Protein AF-A0A6P0YLD3-F1 (afdb_monomer_lite)

Structure (mmCIF, N/CA/C/O backbone):
data_AF-A0A6P0YLD3-F1
#
_entry.id   AF-A0A6P0YLD3-F1
#
loop_
_atom_site.group_PDB
_atom_site.id
_atom_site.type_symbol
_atom_site.label_atom_id
_atom_site.label_alt_id
_atom_site.label_comp_id
_atom_site.label_asym_id
_atom_site.label_entity_id
_atom_site.label_seq_id
_atom_site.pdbx_PDB_ins_code
_atom_site.Cartn_x
_atom_site.Cartn_y
_atom_site.Cartn_z
_atom_site.occupancy
_atom_site.B_iso_or_equiv
_atom_site.auth_seq_id
_atom_site.auth_comp_id
_atom_site.auth_asym_id
_atom_site.auth_atom_id
_atom_site.pdbx_PDB_model_num
ATOM 1 N N . MET A 1 1 ? 8.789 10.448 -23.632 1.00 69.50 1 MET A N 1
ATOM 2 C CA . MET A 1 1 ? 8.460 9.557 -22.503 1.00 69.50 1 MET A CA 1
ATOM 3 C C . MET A 1 1 ? 8.539 8.131 -23.010 1.00 69.50 1 MET A C 1
ATOM 5 O O . MET A 1 1 ? 7.791 7.794 -23.919 1.00 69.50 1 MET A O 1
ATOM 9 N N . ASN A 1 2 ? 9.485 7.336 -22.518 1.00 92.75 2 ASN A N 1
ATOM 10 C CA . ASN A 1 2 ? 9.538 5.906 -22.829 1.00 92.75 2 ASN A CA 1
ATOM 11 C C . ASN A 1 2 ? 8.489 5.158 -21.978 1.00 92.75 2 ASN A C 1
ATOM 13 O O . ASN A 1 2 ? 8.153 5.609 -20.885 1.00 92.75 2 ASN A O 1
ATOM 17 N N . VAL A 1 3 ? 7.992 4.019 -22.463 1.00 93.50 3 VAL A N 1
ATOM 18 C CA . VAL A 1 3 ? 7.112 3.105 -21.714 1.00 93.50 3 VAL A CA 1
ATOM 19 C C . VAL A 1 3 ? 7.733 2.712 -20.368 1.00 93.50 3 VAL A C 1
ATOM 21 O O . VAL A 1 3 ? 7.028 2.673 -19.366 1.00 93.50 3 VAL A O 1
ATOM 24 N N . VAL A 1 4 ? 9.055 2.510 -20.319 1.00 94.38 4 VAL A N 1
ATOM 25 C CA . VAL A 1 4 ? 9.779 2.197 -19.072 1.00 94.38 4 VAL A CA 1
ATOM 26 C C . VAL A 1 4 ? 9.689 3.351 -18.070 1.00 94.38 4 VAL A C 1
ATOM 28 O O . VAL A 1 4 ? 9.304 3.146 -16.926 1.00 94.38 4 VAL A O 1
ATOM 31 N N . GLN A 1 5 ? 9.943 4.580 -18.523 1.00 92.94 5 GLN A N 1
ATOM 32 C CA . GLN A 1 5 ? 9.859 5.773 -17.673 1.00 92.94 5 GLN A CA 1
ATOM 33 C C . GLN A 1 5 ? 8.430 6.011 -17.170 1.00 92.94 5 GLN A C 1
ATOM 35 O O . GLN A 1 5 ? 8.228 6.431 -16.036 1.00 92.94 5 GLN A O 1
ATOM 40 N N . LEU A 1 6 ? 7.424 5.725 -18.004 1.00 94.31 6 LEU A N 1
ATOM 41 C CA . LEU A 1 6 ? 6.024 5.809 -17.600 1.00 94.31 6 LEU A CA 1
ATOM 42 C C . LEU A 1 6 ? 5.691 4.781 -16.505 1.00 94.31 6 LEU A C 1
ATOM 44 O O . LEU A 1 6 ? 5.030 5.131 -15.529 1.00 94.31 6 LEU A O 1
ATOM 48 N N . ALA A 1 7 ? 6.172 3.543 -16.639 1.00 94.38 7 ALA A N 1
ATOM 49 C CA . ALA A 1 7 ? 5.974 2.495 -15.640 1.00 94.38 7 ALA A CA 1
ATOM 50 C C . ALA A 1 7 ? 6.658 2.828 -14.302 1.00 94.38 7 ALA A C 1
ATOM 52 O O . ALA A 1 7 ? 6.046 2.657 -13.250 1.00 94.38 7 ALA A O 1
ATOM 53 N N . GLU A 1 8 ? 7.881 3.367 -14.329 1.00 93.88 8 GLU A N 1
ATOM 54 C CA . GLU A 1 8 ? 8.607 3.806 -13.126 1.00 93.88 8 GLU A CA 1
ATOM 55 C C . GLU A 1 8 ? 7.860 4.913 -12.373 1.00 93.88 8 GLU A C 1
ATOM 57 O O . GLU A 1 8 ? 7.725 4.855 -11.151 1.00 93.88 8 GLU A O 1
ATOM 62 N N . ILE A 1 9 ? 7.315 5.896 -13.098 1.00 95.25 9 ILE A N 1
ATOM 63 C CA . ILE A 1 9 ? 6.521 6.979 -12.504 1.00 95.25 9 ILE A CA 1
ATOM 64 C C . ILE A 1 9 ? 5.263 6.420 -11.826 1.00 95.25 9 ILE A C 1
ATOM 66 O O . ILE A 1 9 ? 4.978 6.772 -10.681 1.00 95.25 9 ILE A O 1
ATOM 70 N N . ILE A 1 10 ? 4.529 5.526 -12.498 1.00 94.00 10 ILE A N 1
ATOM 71 C CA . ILE A 1 10 ? 3.330 4.887 -11.929 1.00 94.00 10 ILE A CA 1
ATOM 72 C C . ILE A 1 10 ? 3.695 4.075 -10.681 1.00 94.00 10 ILE A C 1
ATOM 74 O O . ILE A 1 10 ? 2.981 4.136 -9.679 1.00 94.00 10 ILE A O 1
ATOM 78 N N . TRP A 1 11 ? 4.820 3.360 -10.712 1.00 93.69 11 TRP A N 1
ATOM 79 C CA . TRP A 1 11 ? 5.282 2.544 -9.593 1.00 93.69 11 TRP A CA 1
ATOM 80 C C . TRP A 1 11 ? 5.632 3.391 -8.363 1.00 93.69 11 TRP A C 1
ATOM 82 O O . TRP A 1 11 ? 5.158 3.104 -7.265 1.00 93.69 11 TRP A O 1
ATOM 92 N N . ILE A 1 12 ? 6.380 4.486 -8.545 1.00 95.38 12 ILE A N 1
ATOM 93 C CA . ILE A 1 12 ? 6.749 5.399 -7.450 1.00 95.38 12 ILE A CA 1
ATOM 94 C C . ILE A 1 12 ? 5.505 6.064 -6.850 1.00 95.38 12 ILE A C 1
ATOM 96 O O . ILE A 1 12 ? 5.362 6.115 -5.628 1.00 95.38 12 ILE A O 1
ATOM 100 N N . ILE A 1 13 ? 4.582 6.539 -7.693 1.00 95.25 13 ILE A N 1
ATOM 101 C CA . ILE A 1 13 ? 3.319 7.133 -7.232 1.00 95.25 13 ILE A CA 1
ATOM 102 C C . ILE A 1 13 ? 2.504 6.106 -6.440 1.00 95.25 13 ILE A C 1
ATOM 104 O O . ILE A 1 13 ? 1.941 6.442 -5.397 1.00 95.25 13 ILE A O 1
ATOM 108 N N . SER A 1 14 ? 2.484 4.850 -6.891 1.00 90.75 14 SER A N 1
ATOM 109 C CA . SER A 1 14 ? 1.767 3.775 -6.206 1.00 90.75 14 SER A CA 1
ATOM 110 C C . SER A 1 14 ? 2.373 3.465 -4.838 1.00 90.75 14 SER A C 1
ATOM 112 O O . SER A 1 14 ? 1.651 3.404 -3.844 1.00 90.75 14 SER A O 1
ATOM 114 N N . ALA A 1 15 ? 3.703 3.370 -4.755 1.00 91.44 15 ALA A N 1
ATOM 115 C CA . ALA A 1 15 ? 4.413 3.136 -3.501 1.00 91.44 15 ALA A CA 1
ATOM 116 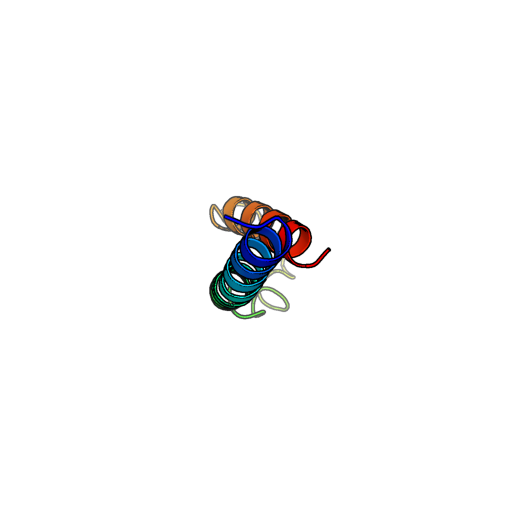C C . ALA A 1 15 ? 4.154 4.247 -2.468 1.00 91.44 15 ALA A C 1
ATOM 118 O O . ALA A 1 15 ? 3.856 3.963 -1.307 1.00 91.44 15 ALA A O 1
ATOM 119 N N . ILE A 1 16 ? 4.206 5.513 -2.894 1.00 94.38 16 ILE A N 1
ATOM 120 C CA . ILE A 1 16 ? 3.902 6.658 -2.024 1.00 94.38 16 ILE A CA 1
ATOM 121 C C . ILE A 1 16 ? 2.430 6.629 -1.590 1.00 94.38 16 ILE A C 1
ATOM 123 O O . ILE A 1 16 ? 2.133 6.848 -0.414 1.00 94.38 16 ILE A O 1
ATOM 127 N N . GLY A 1 17 ? 1.516 6.310 -2.513 1.00 89.81 17 GLY A N 1
ATOM 128 C CA . GLY A 1 17 ? 0.087 6.175 -2.234 1.00 89.81 17 GLY A CA 1
ATOM 129 C C . GLY A 1 17 ? -0.203 5.170 -1.118 1.00 89.81 17 GLY A C 1
ATOM 130 O O . GLY A 1 17 ? -0.900 5.514 -0.164 1.00 89.81 17 GLY A O 1
ATOM 131 N N . ILE A 1 18 ? 0.389 3.969 -1.174 1.00 89.06 18 ILE A N 1
ATOM 132 C CA . ILE A 1 18 ? 0.226 2.948 -0.121 1.00 89.06 18 ILE A CA 1
ATOM 133 C C . ILE A 1 18 ? 0.669 3.484 1.237 1.00 89.06 18 ILE A C 1
ATOM 135 O O . ILE A 1 18 ? -0.062 3.336 2.215 1.00 89.06 18 ILE A O 1
ATOM 139 N N . VAL A 1 19 ? 1.847 4.112 1.313 1.00 90.19 19 VAL A N 1
ATOM 140 C CA . VAL A 1 19 ? 2.382 4.626 2.583 1.00 90.19 19 VAL A CA 1
ATOM 141 C C . VAL A 1 19 ? 1.423 5.642 3.197 1.00 90.19 19 VAL A C 1
ATOM 143 O O . VAL A 1 19 ? 1.080 5.529 4.372 1.00 90.19 19 VAL A O 1
ATOM 146 N N . VAL A 1 20 ? 0.939 6.596 2.398 1.00 89.19 20 VAL A N 1
ATOM 147 C CA . VAL A 1 20 ? -0.020 7.604 2.866 1.00 89.19 20 VAL A CA 1
ATOM 148 C C . VAL A 1 20 ? -1.317 6.946 3.334 1.00 89.19 20 VAL A C 1
ATOM 150 O O . VAL A 1 20 ? -1.768 7.220 4.445 1.00 89.19 20 VAL A O 1
ATOM 153 N N . PHE A 1 21 ? -1.907 6.046 2.542 1.00 83.94 21 PHE A N 1
ATOM 154 C CA .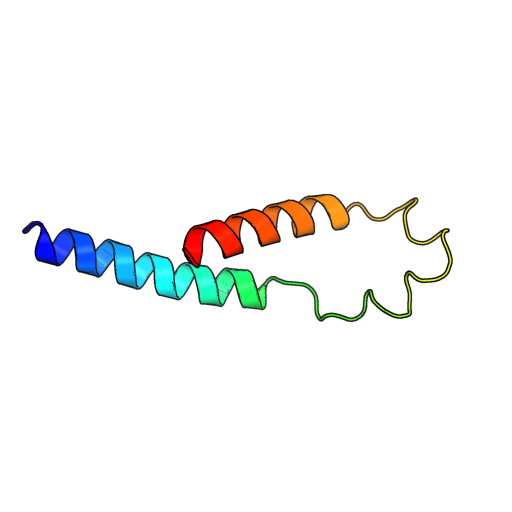 PHE A 1 21 ? -3.179 5.428 2.915 1.00 83.94 21 PHE A CA 1
ATOM 155 C C . PHE A 1 21 ? -3.067 4.521 4.139 1.00 83.94 21 PHE A C 1
ATOM 157 O O . PHE A 1 21 ? -3.989 4.501 4.949 1.00 83.94 21 PHE A O 1
ATOM 164 N N . VAL A 1 22 ? -1.949 3.816 4.328 1.00 86.38 22 VAL A N 1
ATOM 165 C CA . VAL A 1 22 ? -1.700 3.023 5.543 1.00 86.38 22 VAL A CA 1
ATOM 166 C C . VAL A 1 22 ? -1.600 3.919 6.777 1.00 86.38 22 VAL A C 1
ATOM 168 O O . VAL A 1 22 ? -2.174 3.579 7.806 1.00 86.38 22 VAL A O 1
ATOM 171 N N . LEU A 1 23 ? -0.933 5.072 6.686 1.00 85.19 23 LEU A N 1
ATOM 172 C CA . LEU A 1 23 ? -0.836 6.015 7.808 1.00 85.19 23 LEU A CA 1
ATOM 173 C C . LEU A 1 23 ? -2.168 6.699 8.138 1.00 85.19 23 LEU A C 1
ATOM 175 O O . LEU A 1 23 ? -2.390 7.073 9.286 1.00 85.19 23 LEU A O 1
ATOM 179 N N . LEU A 1 24 ? -3.053 6.852 7.151 1.00 85.62 24 LEU A N 1
ATOM 180 C CA . LEU A 1 24 ? -4.404 7.378 7.354 1.00 85.62 24 LEU A CA 1
ATOM 181 C C . LEU A 1 24 ? -5.364 6.360 7.984 1.00 85.62 24 LEU A C 1
ATOM 183 O O . LEU A 1 24 ? -6.465 6.746 8.375 1.00 85.62 24 LEU A O 1
ATOM 187 N N . HIS A 1 25 ? -4.992 5.078 8.078 1.00 76.88 25 HIS A N 1
ATOM 188 C CA . HIS A 1 25 ? -5.813 4.118 8.809 1.00 76.88 25 HIS A CA 1
ATOM 189 C C . HIS A 1 25 ? -5.813 4.485 10.289 1.00 76.88 25 HIS A C 1
ATOM 191 O O . HIS A 1 25 ? -4.754 4.657 10.897 1.00 76.88 25 HIS A O 1
ATOM 197 N N . SER A 1 26 ? -7.007 4.555 10.878 1.00 69.38 26 SER A N 1
ATOM 198 C CA . SER A 1 26 ? -7.152 4.715 12.318 1.00 69.38 26 SER A CA 1
ATOM 199 C C . SER A 1 26 ? -6.307 3.656 13.040 1.00 69.38 26 SER A C 1
ATOM 201 O O . SER A 1 26 ? -6.284 2.489 12.616 1.00 69.38 26 SER A O 1
ATOM 203 N N . PRO A 1 27 ? -5.595 4.019 14.124 1.00 62.91 27 PRO A N 1
ATOM 204 C CA . PRO A 1 27 ? -4.905 3.036 14.949 1.00 62.91 27 PRO A CA 1
ATOM 205 C C . PRO A 1 27 ? -5.921 1.964 15.354 1.00 62.91 27 PRO A C 1
ATOM 207 O O . PRO A 1 27 ? -7.056 2.301 15.676 1.00 62.91 27 PRO A O 1
ATOM 210 N N . LYS A 1 28 ? -5.535 0.682 15.287 1.00 62.06 28 LYS A N 1
ATOM 211 C CA . LYS A 1 28 ? -6.418 -0.505 15.382 1.00 62.06 28 LYS A CA 1
ATOM 212 C C . LYS A 1 28 ? -7.066 -0.719 16.775 1.00 62.06 28 LYS A C 1
ATOM 214 O O . LYS A 1 28 ? -7.077 -1.830 17.296 1.00 62.06 28 LYS A O 1
ATOM 219 N N . GLY A 1 29 ? -7.592 0.340 17.387 1.00 57.97 29 GLY A N 1
ATOM 220 C CA . GLY A 1 29 ? -8.237 0.398 18.698 1.00 57.97 29 GLY A CA 1
ATOM 221 C C . GLY A 1 29 ? -9.742 0.112 18.696 1.00 57.97 29 GLY A C 1
ATOM 222 O O . GLY A 1 29 ? -10.313 -0.040 19.772 1.00 57.97 29 GLY A O 1
ATOM 223 N N . ASP A 1 30 ? -10.379 -0.066 17.536 1.00 60.22 30 ASP A N 1
ATOM 224 C CA . ASP A 1 30 ? -11.807 -0.428 17.448 1.00 60.22 30 ASP A CA 1
ATOM 225 C C . ASP A 1 30 ? -12.120 -1.862 17.924 1.00 60.22 30 ASP A C 1
ATOM 227 O O . ASP A 1 30 ? -13.282 -2.241 18.071 1.00 60.22 30 ASP A O 1
ATOM 231 N N . GLY A 1 31 ? -11.087 -2.661 18.214 1.00 65.38 31 GLY A N 1
ATOM 232 C CA . GLY A 1 31 ? -11.209 -4.065 18.602 1.00 65.38 31 GLY A CA 1
ATOM 233 C C . GLY A 1 31 ? -12.008 -4.308 19.886 1.00 65.38 31 GLY A C 1
ATOM 234 O O . GLY A 1 31 ? -12.961 -5.069 19.839 1.00 65.38 31 GLY A O 1
ATOM 235 N N . ILE A 1 32 ? -11.640 -3.692 21.021 1.00 56.88 32 ILE A N 1
ATOM 236 C CA . ILE A 1 32 ? -12.262 -3.958 22.345 1.00 56.88 32 ILE A CA 1
ATOM 237 C C . ILE A 1 32 ? -13.386 -2.954 22.668 1.00 56.88 32 ILE A C 1
ATOM 239 O O . ILE A 1 32 ? -14.357 -3.313 23.331 1.00 56.88 32 ILE A O 1
ATOM 243 N N . GLY A 1 33 ? -13.303 -1.718 22.161 1.00 63.97 33 GLY A N 1
ATOM 244 C CA . GLY A 1 33 ? -14.331 -0.683 22.353 1.00 63.97 33 GLY A CA 1
ATOM 245 C C . GLY A 1 33 ? -15.622 -0.916 21.553 1.00 63.97 33 GLY A C 1
ATOM 246 O O . GLY A 1 33 ? -16.665 -0.376 21.911 1.00 63.97 33 GLY A O 1
ATOM 247 N N . GLY A 1 34 ? -15.576 -1.749 20.505 1.00 60.44 34 GLY A N 1
ATOM 248 C CA . GLY A 1 34 ? -16.719 -2.081 19.647 1.00 60.44 34 GLY A CA 1
ATOM 249 C C . GLY A 1 34 ? -17.494 -3.355 20.019 1.00 60.44 34 GLY A C 1
ATOM 250 O O . GLY A 1 34 ? -18.514 -3.642 19.393 1.00 60.44 34 GLY A O 1
ATOM 251 N N . ILE A 1 35 ? -17.043 -4.126 21.021 1.00 63.81 35 ILE A N 1
ATOM 252 C CA . ILE A 1 35 ? -17.614 -5.449 21.373 1.00 63.81 35 ILE A CA 1
ATOM 253 C C . ILE A 1 35 ? -18.972 -5.344 22.100 1.00 63.81 35 ILE A C 1
ATOM 255 O O . ILE A 1 35 ? -19.722 -6.314 22.169 1.00 63.81 35 ILE A O 1
ATOM 259 N N . GLY A 1 36 ? -19.365 -4.159 22.573 1.00 62.28 36 GLY A N 1
ATOM 260 C CA . GLY A 1 36 ? -20.744 -3.880 22.978 1.00 62.28 36 GLY A CA 1
ATOM 261 C C . GLY A 1 36 ? -21.513 -3.307 21.793 1.00 62.28 36 GLY A C 1
ATOM 262 O O . GLY A 1 36 ? -21.247 -2.172 21.412 1.00 62.28 36 GLY A O 1
ATOM 263 N N . GLY A 1 37 ? -22.463 -4.060 21.225 1.00 59.91 37 GLY A N 1
ATOM 264 C CA . GLY A 1 37 ? -23.217 -3.770 19.985 1.00 59.91 37 GLY A CA 1
ATOM 265 C C . GLY A 1 37 ? -23.930 -2.408 19.844 1.00 59.91 37 GLY A C 1
ATOM 266 O O . GLY A 1 37 ? -24.683 -2.219 18.895 1.00 59.91 37 GLY A O 1
ATOM 267 N N . GLN A 1 38 ? -23.691 -1.450 20.741 1.00 55.84 38 GLN A N 1
ATOM 268 C CA . GLN A 1 38 ? -24.092 -0.046 20.645 1.00 55.84 38 GLN A CA 1
ATOM 269 C C . GLN A 1 38 ? -23.068 0.852 19.922 1.00 55.84 38 GLN A C 1
ATOM 271 O O . GLN A 1 38 ? -23.449 1.917 19.442 1.00 55.84 38 GLN A O 1
ATOM 276 N N . ALA A 1 39 ? -21.805 0.434 19.759 1.00 55.47 39 ALA A N 1
ATOM 277 C CA . ALA A 1 39 ? -20.779 1.245 19.079 1.00 55.47 39 ALA A CA 1
ATOM 278 C C . ALA A 1 39 ? -21.031 1.447 17.564 1.00 55.47 39 ALA A C 1
ATOM 280 O O . ALA A 1 39 ? -20.436 2.324 16.942 1.00 55.47 39 ALA A O 1
ATOM 281 N N . GLN A 1 40 ? -21.932 0.663 16.953 1.00 56.03 40 GLN A N 1
ATOM 282 C CA . GLN A 1 40 ? -22.253 0.759 15.522 1.00 56.03 40 GLN A CA 1
ATOM 283 C C . GLN A 1 40 ? -23.275 1.848 15.162 1.00 56.03 40 GLN A C 1
ATOM 285 O O . GLN A 1 40 ? -23.408 2.163 13.981 1.00 56.03 40 GLN A O 1
ATOM 290 N N . LEU A 1 41 ? -23.998 2.421 16.132 1.00 56.12 41 LEU A N 1
ATOM 291 C CA . LEU A 1 41 ? -25.150 3.289 15.845 1.00 56.12 41 LEU A CA 1
ATOM 292 C C . LEU A 1 41 ? -24.789 4.760 15.564 1.00 56.12 41 LEU A C 1
ATOM 294 O O . LEU A 1 41 ? -25.634 5.484 15.047 1.00 56.12 41 LEU A O 1
ATOM 298 N N . PHE A 1 42 ? -23.549 5.196 15.836 1.00 59.38 42 PHE A N 1
ATOM 299 C CA . PHE A 1 42 ? -23.138 6.605 15.683 1.00 59.38 42 PHE A CA 1
ATOM 300 C C . PHE A 1 42 ? -21.717 6.824 15.127 1.00 59.38 42 PHE A C 1
ATOM 302 O O . PHE A 1 42 ? -21.097 7.845 15.411 1.00 59.38 42 PHE A O 1
ATOM 309 N N . THR A 1 43 ? -21.176 5.909 14.315 1.00 57.06 43 THR A N 1
ATOM 310 C CA . THR A 1 43 ? -19.846 6.102 13.701 1.00 57.06 43 THR A CA 1
ATOM 311 C C . THR A 1 43 ? -19.937 6.497 12.222 1.00 57.06 43 THR A C 1
ATOM 313 O O . THR A 1 43 ? -19.973 5.664 11.316 1.00 57.06 43 THR A O 1
ATOM 316 N N . SER A 1 44 ? -19.940 7.806 11.955 1.00 55.50 44 SER A N 1
ATOM 317 C CA . SER A 1 44 ? -19.758 8.365 10.601 1.00 55.50 44 SER A CA 1
ATOM 318 C C . SER A 1 44 ? -18.380 8.033 10.000 1.00 55.50 44 SER A C 1
ATOM 320 O O . SER A 1 44 ? -18.178 8.163 8.794 1.00 55.50 44 SER A O 1
ATOM 322 N N . THR A 1 45 ? -17.436 7.565 10.820 1.00 59.41 45 THR A N 1
ATOM 323 C CA . THR A 1 45 ? -16.065 7.195 10.441 1.00 59.41 45 THR A CA 1
ATOM 324 C C . THR A 1 45 ? -15.989 5.846 9.713 1.00 59.41 45 THR A C 1
ATOM 326 O O . THR A 1 45 ? -15.115 5.662 8.868 1.00 59.41 45 THR A O 1
ATOM 329 N N . LYS A 1 46 ? -16.955 4.934 9.919 1.00 63.88 46 LYS A N 1
ATOM 330 C CA . LYS A 1 46 ? -16.945 3.575 9.332 1.00 63.88 46 LYS A CA 1
ATOM 331 C C . LYS A 1 46 ? -16.980 3.562 7.796 1.00 63.88 46 LYS A C 1
ATOM 333 O O . LYS A 1 46 ? -16.337 2.727 7.166 1.00 63.88 46 LYS A O 1
ATOM 338 N N . SER A 1 47 ? -17.715 4.483 7.165 1.00 72.25 47 SER A N 1
ATOM 339 C CA . SER A 1 47 ? -17.788 4.568 5.693 1.00 72.25 47 SER A CA 1
ATOM 340 C C . SER A 1 47 ? -16.486 5.095 5.076 1.00 72.25 47 SER A C 1
ATOM 342 O O . SER A 1 47 ? -16.041 4.613 4.028 1.00 72.25 47 SER A O 1
ATOM 344 N N . ALA A 1 48 ? -15.852 6.061 5.746 1.00 74.81 48 ALA A N 1
ATOM 345 C CA . ALA A 1 48 ? -14.558 6.595 5.338 1.00 74.81 48 ALA A CA 1
ATOM 346 C C . ALA A 1 48 ? -13.466 5.520 5.451 1.00 74.81 48 ALA A C 1
ATOM 348 O O . ALA A 1 48 ? -12.697 5.339 4.512 1.00 74.81 48 ALA A O 1
ATOM 349 N N . GLU A 1 49 ? -13.471 4.731 6.527 1.00 74.06 49 GLU A N 1
ATOM 350 C CA . GLU A 1 49 ? -12.532 3.620 6.712 1.00 74.06 49 GLU A CA 1
ATOM 351 C C . GLU A 1 49 ? -12.721 2.497 5.691 1.00 74.06 49 GLU A C 1
ATOM 353 O O . GLU A 1 49 ? -11.743 2.013 5.132 1.00 74.06 49 GLU A O 1
ATOM 358 N N . ILE A 1 50 ? -13.962 2.106 5.376 1.00 79.88 50 ILE A N 1
ATOM 359 C CA . ILE A 1 50 ? -14.234 1.110 4.323 1.00 79.88 50 ILE A CA 1
ATOM 360 C C . ILE A 1 50 ? -13.701 1.592 2.967 1.00 79.88 50 ILE A C 1
ATOM 362 O O . ILE A 1 50 ? -13.127 0.809 2.207 1.00 79.88 50 ILE A O 1
ATOM 366 N N . THR A 1 51 ? -13.886 2.877 2.659 1.00 83.06 51 THR A N 1
ATOM 367 C CA . THR A 1 51 ? -13.400 3.482 1.411 1.00 83.06 51 THR A CA 1
ATOM 368 C C . THR A 1 51 ? -11.874 3.523 1.380 1.00 83.06 5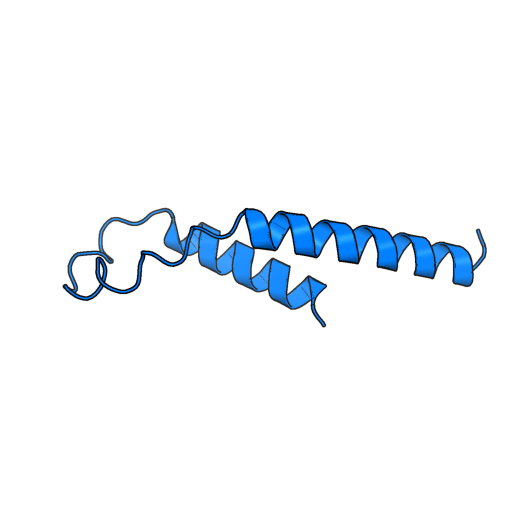1 THR A C 1
ATOM 370 O O . THR A 1 51 ? -11.274 3.115 0.387 1.00 83.06 51 THR A O 1
ATOM 373 N N . LEU A 1 52 ? -11.247 3.928 2.485 1.00 82.69 52 LEU A N 1
ATOM 374 C CA . LEU A 1 52 ? -9.796 3.952 2.645 1.00 82.69 52 LEU A CA 1
ATOM 375 C C . LEU A 1 52 ? -9.182 2.552 2.479 1.00 82.69 52 LEU A C 1
ATOM 377 O O . LEU A 1 52 ? -8.207 2.396 1.751 1.00 82.69 52 LEU A O 1
ATOM 381 N N . ASN A 1 53 ? -9.810 1.521 3.051 1.00 83.38 53 ASN A N 1
ATOM 382 C CA . ASN A 1 53 ? -9.370 0.129 2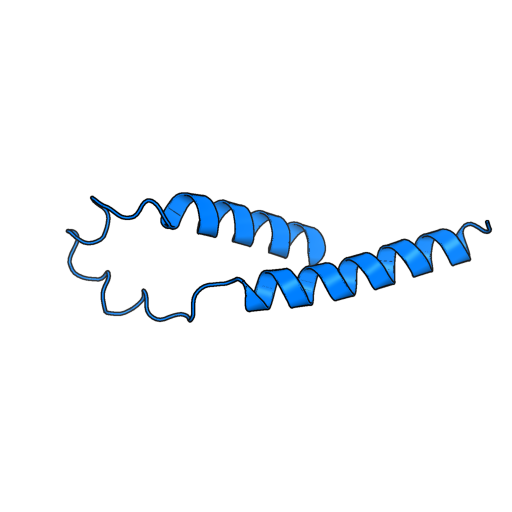.925 1.00 83.38 53 ASN A CA 1
ATOM 383 C C . ASN A 1 53 ? -9.402 -0.368 1.471 1.00 83.38 53 ASN A C 1
ATOM 385 O O . ASN A 1 53 ? -8.476 -1.039 1.015 1.00 83.38 53 ASN A O 1
ATOM 389 N N . ARG A 1 54 ? -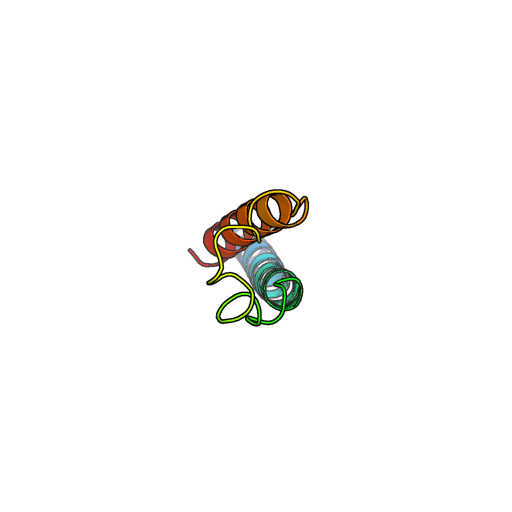10.463 -0.031 0.722 1.00 84.50 54 ARG A N 1
ATOM 390 C CA . ARG A 1 54 ? -10.589 -0.396 -0.702 1.00 84.50 54 ARG A CA 1
ATOM 391 C C . ARG A 1 54 ? -9.499 0.250 -1.547 1.00 84.50 54 ARG A C 1
ATOM 393 O O . ARG A 1 54 ? -8.935 -0.407 -2.422 1.00 84.50 54 ARG A O 1
ATOM 400 N N . ILE A 1 55 ? -9.199 1.518 -1.278 1.00 85.75 55 ILE A N 1
ATOM 401 C CA . ILE A 1 55 ? -8.144 2.241 -1.983 1.00 85.75 55 ILE A CA 1
ATOM 402 C C . ILE A 1 55 ? -6.785 1.607 -1.662 1.00 85.75 55 ILE A C 1
ATOM 404 O O . ILE A 1 55 ? -6.063 1.259 -2.590 1.00 85.75 55 ILE A O 1
ATOM 408 N N . THR A 1 56 ? -6.469 1.329 -0.392 1.00 83.94 56 THR A N 1
ATOM 409 C CA . THR A 1 56 ? -5.209 0.654 -0.024 1.00 83.94 56 THR A CA 1
ATOM 410 C C . THR A 1 56 ? -5.046 -0.705 -0.701 1.00 83.94 56 THR A C 1
ATOM 412 O O . THR A 1 56 ? -3.971 -0.998 -1.217 1.00 83.94 56 THR A O 1
ATOM 415 N N . TRP A 1 57 ? -6.106 -1.519 -0.758 1.00 84.50 57 TRP A N 1
ATOM 416 C CA . TRP A 1 57 ? -6.071 -2.806 -1.466 1.00 84.50 57 TRP A CA 1
ATOM 417 C C . TRP A 1 57 ? -5.812 -2.648 -2.965 1.00 84.50 57 TRP A C 1
ATOM 419 O O . TRP A 1 57 ? -5.062 -3.429 -3.537 1.00 84.50 57 TRP A O 1
ATOM 429 N N . THR A 1 58 ? -6.395 -1.620 -3.584 1.00 84.88 58 THR A N 1
ATOM 430 C CA . THR A 1 58 ? -6.208 -1.330 -5.014 1.00 84.88 58 THR A CA 1
ATOM 431 C C . THR A 1 58 ? -4.765 -0.950 -5.328 1.00 84.88 58 THR A C 1
ATOM 433 O O . THR A 1 58 ? -4.256 -1.319 -6.375 1.00 84.88 58 THR A O 1
ATOM 436 N N . PHE A 1 59 ? -4.097 -0.230 -4.427 1.00 76.25 59 PHE A N 1
ATOM 437 C CA . PHE A 1 59 ? -2.688 0.114 -4.600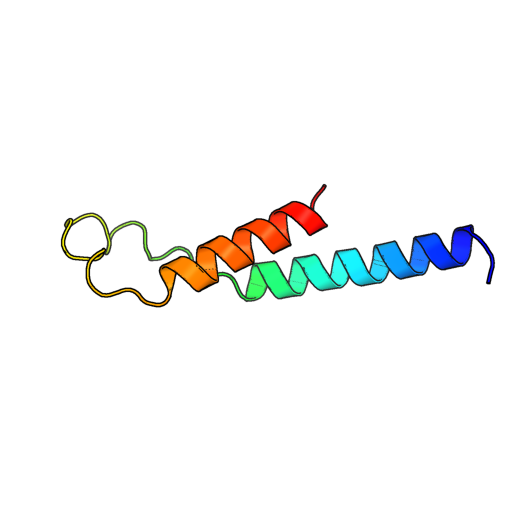 1.00 76.25 59 PHE A CA 1
ATOM 438 C C . PHE A 1 59 ? -1.737 -1.058 -4.296 1.00 76.25 59 PHE A C 1
ATOM 440 O O . PHE A 1 59 ? -0.605 -1.046 -4.765 1.00 76.25 59 PHE A O 1
ATOM 447 N N . SER A 1 60 ? -2.167 -2.042 -3.497 1.00 79.25 60 SER A N 1
ATOM 448 C CA . SER A 1 60 ? -1.332 -3.172 -3.066 1.00 79.25 60 SER A CA 1
ATOM 449 C C . SER A 1 60 ? -1.257 -4.338 -4.062 1.00 79.25 60 SER A C 1
ATOM 451 O O . SER A 1 60 ? -0.381 -5.187 -3.888 1.00 79.25 60 SER A O 1
ATOM 453 N N . VAL A 1 61 ? -2.188 -4.434 -5.016 1.00 72.12 61 VAL A N 1
ATOM 454 C CA . VAL A 1 61 ? -2.265 -5.488 -6.050 1.00 72.12 61 VAL A CA 1
ATOM 455 C C . VAL A 1 61 ? -1.650 -4.984 -7.345 1.00 72.12 61 VAL A C 1
ATOM 457 O O . VAL A 1 61 ? -0.883 -5.761 -7.954 1.00 72.12 61 VAL A O 1
#

Secondary structure (DSSP, 8-state):
--HHHHHHHHHHHHHHHHHHHHHTSPPS-HHHHTSSTTTTSS-THHHHHHHHHHHHHHHH-

Foldseek 3Di:
DDPVVVVVVVLVVLVVQLVVLVVVADDPPCVPVPPPVPVPPDDPCVVVNVVSVVSNVVSVD

pLDDT: mean 77.33, std 13.97, range [55.47, 95.38]

Radius of gyration: 16.61 Å; chains: 1; bounding box: 35×15×46 Å

Sequence (61 aa):
MNVVQLAEIIWIISAIGIVVFVLLHSPKGDGIGGIGGQAQLFTSTKSAEITLNRITWTFSV